Protein AF-A0A512HTU9-F1 (afdb_monomer_lite)

Foldseek 3Di:
DDPPQQWDWDKAAFQGKDFQLLFEEAFAEPEPDPPPQVVQLVVSVVSNHHYDHRYHDPDPDHDAAKEKEDQDCPFVLNVLVQQFFPDDYHYDHDPDDDDQGIYMYGYPNHPGTDPGHRIDRGNHMDTGTRRDPPDD

Organism: NCBI:txid416568

Structure (mmCIF, N/CA/C/O backbone):
data_AF-A0A512HTU9-F1
#
_entry.id   AF-A0A512HTU9-F1
#
loop_
_atom_site.group_PDB
_atom_site.id
_atom_site.type_symbol
_atom_site.label_atom_id
_atom_site.label_alt_id
_atom_site.label_comp_id
_atom_site.label_asym_id
_atom_site.label_entity_id
_atom_site.label_seq_id
_atom_site.pdbx_PDB_ins_code
_atom_site.Cartn_x
_atom_site.Cartn_y
_atom_site.Cartn_z
_atom_site.occupancy
_atom_site.B_iso_or_equiv
_atom_site.auth_seq_id
_atom_site.auth_comp_id
_atom_site.auth_asym_id
_atom_site.auth_atom_id
_atom_site.pdbx_PDB_model_num
ATOM 1 N N . MET A 1 1 ? 24.454 9.931 19.535 1.00 32.97 1 MET A N 1
ATOM 2 C CA . MET A 1 1 ? 23.351 10.871 19.250 1.00 32.97 1 MET A CA 1
ATOM 3 C C . MET A 1 1 ? 22.133 10.016 18.964 1.00 32.97 1 MET A C 1
ATOM 5 O O . MET A 1 1 ? 22.108 9.369 17.929 1.00 32.97 1 MET A O 1
ATOM 9 N N . ALA A 1 2 ? 21.234 9.874 19.940 1.00 39.84 2 ALA A N 1
ATOM 10 C CA . ALA A 1 2 ? 19.976 9.165 19.751 1.00 39.84 2 ALA A CA 1
ATOM 11 C C . ALA A 1 2 ? 18.981 10.183 19.194 1.00 39.84 2 ALA A C 1
ATOM 13 O O . ALA A 1 2 ? 18.594 11.109 19.899 1.00 39.84 2 ALA A O 1
ATOM 14 N N . GLU A 1 3 ? 18.636 10.064 17.916 1.00 44.72 3 GLU A N 1
ATOM 15 C CA . GLU A 1 3 ? 17.402 10.656 17.412 1.00 44.72 3 GLU A CA 1
ATOM 16 C C . GLU A 1 3 ? 16.282 9.853 18.081 1.00 44.72 3 GLU A C 1
ATOM 18 O O . GLU A 1 3 ? 15.951 8.743 17.664 1.00 44.72 3 GLU A O 1
ATOM 23 N N . GLU A 1 4 ? 15.802 10.342 19.224 1.00 46.00 4 GLU A N 1
ATOM 24 C CA . GLU A 1 4 ? 14.601 9.822 19.860 1.00 46.00 4 GLU A CA 1
ATOM 25 C C . GLU A 1 4 ? 13.463 10.065 18.877 1.00 46.00 4 GLU A C 1
ATOM 27 O O . GLU A 1 4 ? 12.905 11.157 18.798 1.00 46.00 4 GLU A O 1
ATOM 32 N N . ALA A 1 5 ? 13.153 9.049 18.073 1.00 51.25 5 ALA A N 1
ATOM 33 C CA . ALA A 1 5 ? 11.896 8.989 17.363 1.00 51.25 5 ALA A CA 1
ATOM 34 C C . ALA A 1 5 ? 10.806 9.165 18.425 1.00 51.25 5 ALA A C 1
ATOM 36 O O . ALA A 1 5 ? 10.520 8.233 19.180 1.00 51.25 5 ALA A O 1
ATOM 37 N N . THR A 1 6 ? 10.234 10.368 18.523 1.00 60.81 6 THR A N 1
ATOM 38 C CA . THR A 1 6 ? 9.061 10.669 19.345 1.00 60.81 6 THR A CA 1
ATOM 39 C C . THR A 1 6 ? 7.884 9.954 18.709 1.00 60.81 6 THR A C 1
ATOM 41 O O . THR A 1 6 ? 7.064 10.507 17.985 1.00 60.81 6 THR A O 1
ATOM 44 N N . CYS A 1 7 ? 7.869 8.648 18.896 1.00 63.69 7 CYS A N 1
ATOM 45 C CA . CYS A 1 7 ? 6.841 7.764 18.433 1.00 63.69 7 CYS A CA 1
ATOM 46 C C . CYS A 1 7 ? 5.897 7.518 19.602 1.00 63.69 7 CYS A C 1
ATOM 48 O O . CYS A 1 7 ? 6.263 6.879 20.590 1.00 63.69 7 CYS A O 1
ATOM 50 N N . GLU A 1 8 ? 4.668 8.014 19.496 1.00 74.69 8 GLU A N 1
ATOM 51 C CA . GLU A 1 8 ? 3.623 7.630 20.431 1.00 74.69 8 GLU A CA 1
ATOM 52 C C . GLU A 1 8 ? 3.150 6.223 20.046 1.00 74.69 8 GLU A C 1
ATOM 54 O O . GLU A 1 8 ? 2.521 6.018 19.001 1.00 74.69 8 GLU A O 1
ATOM 59 N N . ILE A 1 9 ? 3.485 5.228 20.876 1.00 73.19 9 ILE A N 1
ATOM 60 C CA . ILE A 1 9 ? 3.006 3.859 20.675 1.00 73.19 9 ILE A CA 1
ATOM 61 C C . ILE A 1 9 ? 1.526 3.811 21.026 1.00 73.19 9 ILE A C 1
ATOM 63 O O . ILE A 1 9 ? 1.131 3.746 22.192 1.00 73.19 9 ILE A O 1
ATOM 67 N N . LYS A 1 10 ? 0.696 3.781 19.989 1.00 76.81 10 LYS A N 1
ATOM 68 C CA . LYS A 1 10 ? -0.747 3.664 20.132 1.00 76.81 10 LYS A CA 1
ATOM 69 C C . LYS A 1 10 ? -1.141 2.195 20.082 1.00 76.81 10 LYS A C 1
ATOM 71 O O . LYS A 1 10 ? -0.904 1.502 19.093 1.00 76.81 10 LYS A O 1
ATOM 76 N N . LYS A 1 11 ? -1.729 1.701 21.168 1.00 77.38 11 LYS A N 1
ATOM 77 C CA . LYS A 1 11 ? -2.262 0.337 21.244 1.00 77.38 11 LYS A CA 1
ATOM 78 C C . LYS A 1 11 ? -3.719 0.352 20.808 1.00 77.38 11 LYS A C 1
ATOM 80 O O . LYS A 1 11 ? -4.515 1.097 21.364 1.00 77.38 11 LYS A O 1
ATOM 85 N N . VAL A 1 12 ? -4.049 -0.466 19.818 1.00 77.75 12 VAL A N 1
ATOM 86 C CA . VAL A 1 12 ? -5.418 -0.712 19.364 1.00 77.75 12 VAL A CA 1
ATOM 87 C C . VAL A 1 12 ? -5.790 -2.110 19.827 1.00 77.75 12 VAL A C 1
ATOM 89 O O . VAL A 1 12 ? -5.204 -3.083 19.344 1.00 77.75 12 VAL A O 1
ATOM 92 N N . ALA A 1 13 ? -6.722 -2.218 20.772 1.00 78.69 13 ALA A N 1
ATOM 93 C CA . ALA A 1 13 ? -7.115 -3.510 21.322 1.00 78.69 13 ALA A CA 1
ATOM 94 C C . ALA A 1 13 ? -7.918 -4.343 20.311 1.00 78.69 13 ALA A C 1
ATOM 96 O O . ALA A 1 13 ? -8.547 -3.818 19.381 1.00 78.69 13 ALA A O 1
ATOM 97 N N . ARG A 1 14 ? -7.957 -5.665 20.502 1.00 78.31 14 ARG A N 1
ATOM 98 C CA . ARG A 1 14 ? -8.853 -6.535 19.727 1.00 78.31 14 ARG A CA 1
ATOM 99 C C . ARG A 1 14 ? -10.309 -6.064 19.855 1.00 78.31 14 ARG A C 1
ATOM 101 O O . ARG A 1 14 ? -10.853 -5.947 20.944 1.00 78.31 14 ARG A O 1
ATOM 108 N N . GLY A 1 15 ? -10.970 -5.866 18.718 1.00 74.56 15 GLY A N 1
ATOM 109 C CA . GLY A 1 15 ? -12.348 -5.375 18.629 1.00 74.56 15 GLY A CA 1
ATOM 110 C C . GLY A 1 15 ? -12.465 -3.855 18.495 1.00 74.56 15 GLY A C 1
ATOM 111 O O . GLY A 1 15 ? -13.514 -3.373 18.061 1.00 74.56 15 GLY A O 1
ATOM 112 N N . GLU A 1 16 ? -11.389 -3.118 18.771 1.00 82.38 16 GLU A N 1
ATOM 113 C CA . GLU A 1 16 ? -11.321 -1.669 18.611 1.00 82.38 16 GLU A CA 1
ATOM 114 C C . GLU A 1 16 ? -11.171 -1.271 17.132 1.00 82.38 16 GLU A C 1
ATOM 116 O O . GLU A 1 16 ? -10.838 -2.082 16.262 1.00 82.38 16 GLU A O 1
ATOM 121 N N . VAL A 1 17 ? -11.477 -0.018 16.800 1.00 81.94 17 VAL A N 1
ATOM 122 C CA . VAL A 1 17 ? -11.460 0.469 15.418 1.00 81.94 17 VAL A CA 1
ATOM 123 C C . VAL A 1 17 ? -10.054 0.928 15.035 1.00 81.94 17 VAL A C 1
ATOM 125 O O . VAL A 1 17 ? -9.648 2.050 15.330 1.00 81.94 17 VAL A O 1
ATOM 128 N N . LEU A 1 18 ? -9.347 0.094 14.272 1.00 84.31 18 LEU A N 1
ATOM 129 C CA . LEU A 1 18 ? -8.116 0.480 13.593 1.00 84.31 18 LEU A CA 1
ATOM 130 C C . LEU A 1 18 ? -8.457 1.404 12.418 1.00 84.31 18 LEU A C 1
ATOM 132 O O . LEU A 1 18 ? -9.064 0.995 11.421 1.00 84.31 18 LEU A O 1
ATOM 136 N N . SER A 1 19 ? -8.058 2.663 12.544 1.00 86.75 19 SER A N 1
ATOM 137 C CA . SER A 1 19 ? -8.215 3.681 11.507 1.00 86.75 19 SER A CA 1
ATOM 138 C C . SER A 1 19 ? -6.929 3.824 10.691 1.00 86.75 19 SER A C 1
ATOM 140 O O . SER A 1 19 ? -5.833 3.561 11.179 1.00 86.75 19 SER A O 1
ATOM 142 N N . SER A 1 20 ? -7.052 4.242 9.432 1.00 87.62 20 SER A N 1
ATOM 143 C CA . SER A 1 20 ? -5.918 4.403 8.511 1.00 87.62 20 SER A CA 1
ATOM 144 C C . SER A 1 20 ? -4.852 5.372 9.020 1.00 87.62 20 SER A C 1
ATOM 146 O O . SER A 1 20 ? -3.684 5.196 8.699 1.00 87.62 20 SER A O 1
ATOM 148 N N . ASN A 1 21 ? -5.233 6.352 9.843 1.00 86.06 21 ASN A N 1
ATOM 149 C CA . ASN A 1 21 ? -4.336 7.377 10.397 1.00 86.06 21 ASN A CA 1
ATOM 150 C C . ASN A 1 21 ? -3.335 6.826 11.411 1.00 86.06 21 ASN A C 1
ATOM 152 O O . ASN A 1 21 ? -2.457 7.553 11.854 1.00 86.06 21 ASN A O 1
ATOM 156 N N . LEU A 1 22 ? -3.476 5.553 11.768 1.00 84.31 22 LEU A N 1
ATOM 157 C CA . LEU A 1 22 ? -2.559 4.808 12.617 1.00 84.31 22 LEU A CA 1
ATOM 158 C C . LEU A 1 22 ? -1.680 3.844 11.809 1.00 84.31 22 LEU A C 1
ATOM 160 O O . LEU A 1 22 ? -0.943 3.053 12.384 1.00 84.31 22 LEU A O 1
ATOM 164 N N . VAL A 1 23 ? -1.796 3.840 10.477 1.00 88.00 23 VAL A N 1
ATOM 165 C CA . VAL A 1 23 ? -1.113 2.881 9.606 1.00 88.00 23 VAL A CA 1
ATOM 166 C C . VAL A 1 23 ? -0.157 3.620 8.684 1.00 88.00 23 VAL A C 1
ATOM 168 O O . VAL A 1 23 ? -0.587 4.308 7.753 1.00 88.00 23 VAL A O 1
ATOM 171 N N . MET A 1 24 ? 1.140 3.427 8.927 1.00 89.81 24 MET A N 1
ATOM 172 C CA . MET A 1 24 ? 2.190 3.856 8.011 1.00 89.81 24 MET A CA 1
ATOM 173 C C . MET A 1 24 ? 2.248 2.941 6.792 1.00 89.81 24 MET A C 1
ATOM 175 O O . MET A 1 24 ? 2.199 1.716 6.913 1.00 89.81 24 MET A O 1
ATOM 179 N N . VAL A 1 25 ? 2.296 3.543 5.604 1.00 92.38 25 VAL A N 1
ATOM 180 C CA . VAL A 1 25 ? 2.363 2.831 4.326 1.00 92.38 25 VAL A CA 1
ATOM 181 C C . VAL A 1 25 ? 3.594 3.249 3.534 1.00 92.38 25 VAL A C 1
ATOM 183 O O . VAL A 1 25 ? 3.757 4.411 3.162 1.00 92.38 25 VAL A O 1
ATOM 186 N N . HIS A 1 26 ? 4.438 2.273 3.226 1.00 92.56 26 HIS A N 1
ATOM 187 C CA . HIS A 1 26 ? 5.615 2.434 2.382 1.00 92.56 26 HIS A CA 1
ATOM 188 C C . HIS A 1 26 ? 5.282 1.888 1.000 1.00 92.56 26 HIS A C 1
ATOM 190 O O . HIS A 1 26 ? 4.778 0.775 0.871 1.00 92.56 26 HIS A O 1
ATOM 196 N N . VAL A 1 27 ? 5.530 2.657 -0.053 1.00 94.25 27 VAL A N 1
ATOM 197 C CA . VAL A 1 27 ? 5.151 2.281 -1.415 1.00 94.25 27 VAL A CA 1
ATOM 198 C C . VAL A 1 27 ? 6.389 2.054 -2.265 1.00 94.25 27 VAL A C 1
ATOM 200 O O . VAL A 1 27 ? 7.252 2.916 -2.404 1.00 94.25 27 VAL A O 1
ATOM 203 N N . TYR A 1 28 ? 6.441 0.897 -2.905 1.00 93.69 28 TYR A N 1
ATOM 204 C CA . TYR A 1 28 ? 7.564 0.457 -3.707 1.00 93.69 28 TYR A CA 1
ATOM 205 C C . TYR A 1 28 ? 7.122 0.189 -5.141 1.00 93.69 28 TYR A C 1
ATOM 207 O O . TYR A 1 28 ? 6.181 -0.560 -5.404 1.00 93.69 28 TYR A O 1
ATOM 215 N N . ASN A 1 29 ? 7.819 0.782 -6.099 1.00 92.88 29 ASN A N 1
ATOM 216 C CA . ASN A 1 29 ? 7.560 0.568 -7.511 1.00 92.88 29 ASN A CA 1
ATOM 217 C C . ASN A 1 29 ? 8.226 -0.725 -7.997 1.00 92.88 29 ASN A C 1
ATOM 219 O O . ASN A 1 29 ? 9.448 -0.825 -8.008 1.00 92.88 29 ASN A O 1
ATOM 223 N N . SER A 1 30 ? 7.424 -1.696 -8.428 1.00 91.81 30 SER A N 1
ATOM 224 C CA . SER A 1 30 ? 7.865 -2.922 -9.117 1.00 91.81 30 SER A CA 1
ATOM 225 C C . SER A 1 30 ? 7.524 -2.895 -10.613 1.00 91.81 30 SER A C 1
ATOM 227 O O . SER A 1 30 ? 7.488 -3.932 -11.271 1.00 91.81 30 SER A O 1
ATOM 229 N N . SER A 1 31 ? 7.222 -1.714 -11.156 1.00 88.19 31 SER A N 1
ATOM 230 C CA . SER A 1 31 ? 6.848 -1.503 -12.552 1.00 88.19 31 SER A CA 1
ATOM 231 C C . SER A 1 31 ? 7.834 -0.570 -13.259 1.00 88.19 31 SER A C 1
ATOM 233 O O . SER A 1 31 ? 8.604 0.148 -12.628 1.00 88.19 31 SER A O 1
ATOM 235 N N . LYS A 1 32 ? 7.753 -0.507 -14.593 1.00 87.31 32 LYS A N 1
ATOM 236 C CA . LYS A 1 32 ? 8.530 0.447 -15.405 1.00 87.31 32 LYS A CA 1
ATOM 237 C C . LYS A 1 32 ? 7.966 1.878 -15.378 1.00 87.31 32 LYS A C 1
ATOM 239 O O . LYS A 1 32 ? 8.508 2.764 -16.028 1.00 87.31 32 LYS A O 1
ATOM 244 N N . ARG A 1 33 ? 6.851 2.123 -14.675 1.00 87.69 33 ARG A N 1
ATOM 245 C CA . ARG A 1 33 ? 6.163 3.424 -14.670 1.00 87.69 33 ARG A CA 1
ATOM 246 C C . ARG A 1 33 ? 6.799 4.344 -13.633 1.00 87.69 33 ARG A C 1
ATOM 248 O O . ARG A 1 33 ? 6.639 4.124 -12.434 1.00 87.69 33 ARG A O 1
ATOM 255 N N . ALA A 1 34 ? 7.496 5.383 -14.083 1.00 87.44 34 ALA A N 1
ATOM 256 C CA . ALA A 1 34 ? 8.100 6.371 -13.193 1.00 87.44 34 ALA A CA 1
ATOM 257 C C . ALA A 1 34 ? 7.033 7.138 -12.386 1.00 87.44 34 ALA A C 1
ATOM 259 O O . ALA A 1 34 ? 5.937 7.419 -12.872 1.00 87.44 34 ALA A O 1
ATOM 260 N N . GLY A 1 35 ? 7.343 7.449 -11.125 1.00 88.69 35 GLY A N 1
ATOM 261 C CA . GLY A 1 35 ? 6.485 8.260 -10.250 1.00 88.69 35 GLY A CA 1
ATOM 262 C C . GLY A 1 35 ? 5.208 7.579 -9.738 1.00 88.69 35 GLY A C 1
ATOM 263 O O . GLY A 1 35 ? 4.454 8.197 -8.982 1.00 88.69 35 GLY A O 1
ATOM 264 N N . ILE A 1 36 ? 4.949 6.313 -10.095 1.00 91.38 36 ILE A N 1
ATOM 265 C CA . ILE A 1 36 ? 3.728 5.619 -9.662 1.00 91.38 36 ILE A CA 1
ATOM 266 C C . ILE A 1 36 ? 3.696 5.397 -8.147 1.00 91.38 36 ILE A C 1
ATOM 268 O O . ILE A 1 36 ? 2.648 5.600 -7.541 1.00 91.38 36 ILE A O 1
ATOM 272 N N . ALA A 1 37 ? 4.833 5.071 -7.523 1.00 92.25 37 ALA A N 1
ATOM 273 C CA . ALA A 1 37 ? 4.912 4.871 -6.075 1.00 92.25 37 ALA A CA 1
ATOM 274 C C . ALA A 1 37 ? 4.522 6.140 -5.307 1.00 92.25 37 ALA A C 1
ATOM 276 O O . ALA A 1 37 ? 3.651 6.087 -4.441 1.00 92.25 37 ALA A O 1
ATOM 277 N N . ASN A 1 38 ? 5.077 7.294 -5.693 1.00 93.25 38 ASN A N 1
ATOM 278 C CA . ASN A 1 38 ? 4.743 8.571 -5.065 1.00 93.25 38 ASN A CA 1
ATOM 279 C C . ASN A 1 38 ? 3.261 8.927 -5.263 1.00 93.25 38 ASN A C 1
ATOM 281 O O . ASN A 1 38 ? 2.565 9.301 -4.324 1.00 93.25 38 ASN A O 1
ATOM 285 N N . ARG A 1 39 ? 2.726 8.722 -6.475 1.00 92.12 39 ARG A N 1
ATOM 286 C CA . ARG A 1 39 ? 1.300 8.950 -6.747 1.00 92.12 39 ARG A CA 1
ATOM 287 C C . ARG A 1 39 ? 0.406 8.060 -5.882 1.00 92.12 39 ARG A C 1
ATOM 289 O O . ARG A 1 39 ? -0.631 8.514 -5.405 1.00 92.12 39 ARG A O 1
ATOM 296 N N . VAL A 1 40 ? 0.759 6.790 -5.703 1.00 93.50 40 VAL A N 1
ATOM 297 C CA . VAL A 1 40 ? 0.000 5.862 -4.855 1.00 93.50 40 VAL A CA 1
ATOM 298 C C . VAL A 1 40 ? 0.078 6.282 -3.388 1.00 93.50 40 VAL A C 1
ATOM 300 O O . VAL A 1 40 ? -0.973 6.358 -2.756 1.00 93.50 40 VAL A O 1
ATOM 303 N N . LYS A 1 41 ? 1.270 6.632 -2.887 1.00 94.06 41 LYS A N 1
ATOM 304 C CA . LYS A 1 41 ? 1.475 7.172 -1.534 1.00 94.06 41 LYS A CA 1
ATOM 305 C C . LYS A 1 41 ? 0.553 8.365 -1.275 1.00 94.06 41 LYS A C 1
ATOM 307 O O . LYS A 1 41 ? -0.285 8.283 -0.386 1.00 94.06 41 LYS A O 1
ATOM 312 N N . ILE A 1 42 ? 0.592 9.389 -2.131 1.00 92.56 42 ILE A N 1
ATOM 313 C CA . ILE A 1 42 ? -0.253 10.592 -2.003 1.00 92.56 42 ILE A CA 1
ATOM 314 C C . ILE A 1 42 ? -1.747 10.236 -1.973 1.00 92.56 42 ILE A C 1
ATOM 316 O O . ILE A 1 42 ? -2.528 10.817 -1.222 1.00 92.56 42 ILE A O 1
ATOM 320 N N . ASN A 1 43 ? -2.182 9.265 -2.779 1.00 92.00 43 ASN A N 1
ATOM 321 C CA . ASN A 1 43 ? -3.582 8.839 -2.781 1.00 92.00 43 ASN A CA 1
ATOM 322 C C . ASN A 1 43 ? -3.992 8.076 -1.512 1.00 92.00 43 ASN A C 1
ATOM 324 O O . ASN A 1 43 ? -5.166 8.122 -1.142 1.00 92.00 43 ASN A O 1
ATOM 328 N N . LEU A 1 44 ? -3.065 7.366 -0.867 1.00 91.25 44 LEU A N 1
ATOM 329 C CA . LEU A 1 44 ? -3.287 6.743 0.437 1.00 91.25 44 LEU A CA 1
ATOM 330 C C . LEU A 1 44 ? -3.273 7.800 1.549 1.00 91.25 44 LEU A C 1
ATOM 332 O O . LEU A 1 44 ? -4.161 7.792 2.394 1.00 91.25 44 LEU A O 1
ATOM 336 N N . GLU A 1 45 ? -2.367 8.775 1.497 1.00 91.12 45 GLU A N 1
ATOM 337 C CA . GLU A 1 45 ? -2.334 9.908 2.435 1.00 91.12 45 GLU A CA 1
ATOM 338 C C . GLU A 1 45 ? -3.644 10.698 2.415 1.00 91.12 45 GLU A C 1
ATOM 340 O O . GLU A 1 45 ? -4.235 10.965 3.456 1.00 91.12 45 GLU A O 1
ATOM 345 N N . ARG A 1 46 ? -4.200 10.955 1.224 1.00 89.81 46 ARG A N 1
ATOM 346 C CA . ARG A 1 46 ? -5.530 11.577 1.064 1.00 89.81 46 ARG A CA 1
ATOM 347 C C . ARG A 1 46 ? -6.680 10.767 1.664 1.00 89.81 46 ARG A C 1
ATOM 349 O O . ARG A 1 46 ? -7.770 11.295 1.852 1.00 89.81 46 ARG A O 1
ATOM 356 N N . ARG A 1 47 ? -6.466 9.481 1.935 1.00 88.31 47 ARG A N 1
ATOM 357 C CA . ARG A 1 47 ? -7.420 8.599 2.627 1.00 88.31 47 ARG A CA 1
ATOM 358 C C . ARG A 1 47 ? -7.149 8.521 4.124 1.00 88.31 47 ARG A C 1
ATOM 360 O O . ARG A 1 47 ? -7.792 7.736 4.812 1.00 88.31 47 ARG A O 1
ATOM 367 N N . GLY A 1 48 ? -6.216 9.333 4.606 1.00 87.56 48 GLY A N 1
ATOM 368 C CA . GLY A 1 48 ? -5.797 9.399 5.988 1.00 87.56 48 GLY A CA 1
ATOM 369 C C . GLY A 1 48 ? -4.840 8.285 6.374 1.00 87.56 48 GLY A C 1
ATOM 370 O O . GLY A 1 48 ? -4.864 7.928 7.535 1.00 87.56 48 GLY A O 1
ATOM 371 N N . PHE A 1 49 ? -4.083 7.676 5.455 1.00 91.56 49 PHE A N 1
ATOM 372 C CA . PHE A 1 49 ? -2.938 6.834 5.836 1.00 91.56 49 PHE A CA 1
ATOM 373 C C . PHE A 1 49 ? -1.710 7.699 6.127 1.00 91.56 49 PHE A C 1
ATOM 375 O O . PHE A 1 49 ? -1.569 8.773 5.545 1.00 91.56 49 PHE A O 1
ATOM 382 N N . LEU A 1 50 ? -0.802 7.226 6.980 1.00 89.62 50 LEU A N 1
ATOM 383 C CA . LEU A 1 50 ? 0.481 7.896 7.188 1.00 89.62 50 LEU A CA 1
ATOM 384 C C . LEU A 1 50 ? 1.418 7.509 6.040 1.00 89.62 50 LEU A C 1
ATOM 386 O O . LEU A 1 50 ? 1.712 6.331 5.836 1.00 89.62 50 LEU A O 1
ATOM 390 N N . GLY A 1 51 ? 1.850 8.475 5.237 1.00 89.19 51 GLY A N 1
ATOM 391 C CA . GLY A 1 51 ? 2.753 8.197 4.127 1.00 89.19 51 GLY A CA 1
ATOM 392 C C . GLY A 1 51 ? 4.183 8.009 4.613 1.00 89.19 51 GLY A C 1
ATOM 393 O O . GLY A 1 51 ? 4.783 8.945 5.125 1.00 89.19 51 GLY A O 1
ATOM 394 N N . GLY A 1 52 ? 4.733 6.816 4.398 1.00 88.38 52 GLY A N 1
ATOM 395 C CA . GLY A 1 52 ? 6.143 6.519 4.624 1.00 88.38 52 GLY A CA 1
ATOM 396 C C . GLY A 1 52 ? 6.983 6.777 3.372 1.00 88.38 52 GLY A C 1
ATOM 397 O O . GLY A 1 52 ? 6.808 7.765 2.655 1.00 88.38 52 GLY A O 1
ATOM 398 N N . VAL A 1 53 ? 7.888 5.849 3.064 1.00 89.44 53 VAL A N 1
ATOM 399 C CA . VAL A 1 53 ? 8.805 5.984 1.920 1.00 89.44 53 VAL A CA 1
ATOM 400 C C . VAL A 1 53 ? 8.129 5.649 0.588 1.00 89.44 53 VAL A C 1
ATOM 402 O O . VAL A 1 53 ? 7.266 4.776 0.517 1.00 89.44 53 VAL A O 1
ATOM 405 N N . ALA A 1 54 ? 8.554 6.312 -0.490 1.00 91.94 54 ALA A N 1
ATOM 406 C CA . ALA A 1 54 ? 8.167 5.984 -1.861 1.00 91.94 54 ALA A CA 1
ATOM 407 C C . ALA A 1 54 ? 9.418 5.751 -2.722 1.00 91.94 54 ALA A C 1
ATOM 409 O O . ALA A 1 54 ? 10.076 6.710 -3.116 1.00 91.94 54 ALA A O 1
ATOM 410 N N . LYS A 1 55 ? 9.758 4.489 -3.016 1.00 91.56 55 LYS A N 1
ATOM 411 C CA . LYS A 1 55 ? 10.993 4.130 -3.746 1.00 91.56 55 LYS A CA 1
ATOM 412 C C . LYS A 1 55 ? 10.783 3.011 -4.767 1.00 91.56 55 LYS A C 1
ATOM 414 O O . LYS A 1 55 ? 9.671 2.525 -4.940 1.00 91.56 55 LYS A O 1
ATOM 419 N N . ASN A 1 56 ? 11.822 2.626 -5.503 1.00 90.19 56 ASN A N 1
ATOM 420 C CA . ASN A 1 56 ? 11.775 1.415 -6.331 1.00 90.19 56 ASN A CA 1
ATOM 421 C C . ASN A 1 56 ? 11.901 0.172 -5.440 1.00 90.19 56 ASN A C 1
ATOM 423 O O . ASN A 1 56 ? 12.524 0.239 -4.383 1.00 90.19 56 ASN A O 1
ATOM 427 N N . ASN A 1 57 ? 11.282 -0.939 -5.840 1.00 87.69 57 ASN A N 1
ATOM 428 C CA . ASN A 1 57 ? 11.363 -2.201 -5.108 1.00 87.69 57 ASN A CA 1
ATOM 429 C C . ASN A 1 57 ? 12.809 -2.737 -5.131 1.00 87.69 57 ASN A C 1
ATOM 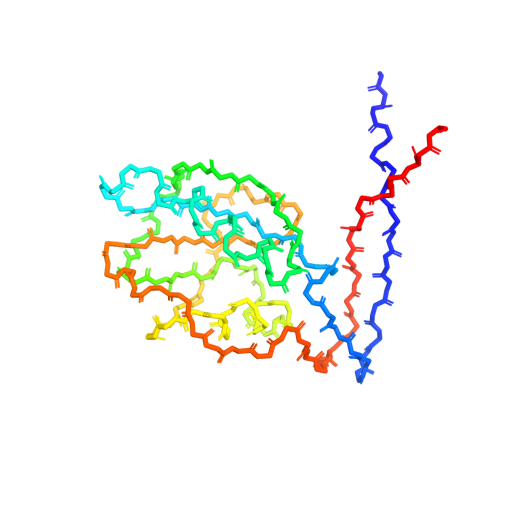431 O O . ASN A 1 57 ? 13.301 -3.023 -6.223 1.00 87.69 57 ASN A O 1
ATOM 435 N N . PRO A 1 58 ? 13.480 -2.878 -3.970 1.00 85.12 58 PRO A N 1
ATOM 436 C CA . PRO A 1 58 ? 14.821 -3.456 -3.898 1.00 85.12 58 PRO A CA 1
ATOM 437 C C . PRO A 1 58 ? 14.806 -4.995 -3.896 1.00 85.12 58 PRO A C 1
ATOM 439 O O . PRO A 1 58 ? 15.840 -5.613 -4.129 1.00 85.12 58 PRO A O 1
ATOM 442 N N . GLY A 1 59 ? 13.655 -5.618 -3.620 1.00 84.25 59 GLY A N 1
ATOM 443 C CA . GLY A 1 59 ? 13.516 -7.070 -3.524 1.00 84.25 59 GLY A CA 1
ATOM 444 C C . GLY A 1 59 ? 13.277 -7.762 -4.866 1.00 84.25 59 GLY A C 1
ATOM 445 O O . GLY A 1 59 ? 13.026 -7.132 -5.895 1.00 84.25 59 GLY A O 1
ATOM 446 N N . ARG A 1 60 ? 13.280 -9.101 -4.847 1.00 83.62 60 ARG A N 1
ATOM 447 C CA . ARG A 1 60 ? 13.079 -9.936 -6.051 1.00 83.62 60 ARG A CA 1
ATOM 448 C C . ARG A 1 60 ? 11.620 -10.328 -6.304 1.00 83.62 60 ARG A C 1
ATOM 450 O O . ARG A 1 60 ? 11.311 -10.946 -7.326 1.00 83.62 60 ARG A O 1
ATOM 457 N N . VAL A 1 61 ? 10.714 -9.968 -5.393 1.00 82.94 61 VAL A N 1
ATOM 458 C CA . VAL A 1 61 ? 9.288 -10.315 -5.462 1.00 82.94 61 VAL A CA 1
ATOM 459 C C . VAL A 1 61 ? 8.654 -9.719 -6.721 1.00 82.94 61 VAL A C 1
ATOM 461 O O . VAL A 1 61 ? 8.511 -8.503 -6.860 1.00 82.94 61 VAL A O 1
ATOM 464 N N . LYS A 1 62 ? 8.234 -10.591 -7.643 1.00 81.12 62 LYS A N 1
ATOM 465 C CA . LYS A 1 62 ? 7.530 -10.187 -8.865 1.00 81.12 62 LYS A CA 1
ATOM 46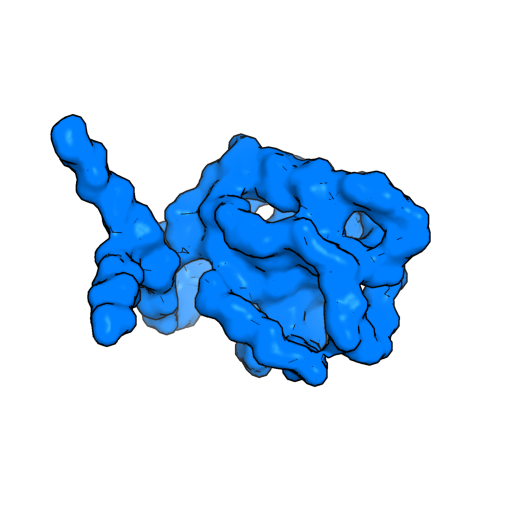6 C C . LYS A 1 62 ? 6.075 -9.861 -8.551 1.00 81.12 62 LYS A C 1
ATOM 468 O O . LYS A 1 62 ? 5.330 -10.699 -8.045 1.00 81.12 62 LYS A O 1
ATOM 473 N N . VAL A 1 63 ? 5.649 -8.660 -8.928 1.00 87.69 63 VAL A N 1
ATOM 474 C CA . VAL A 1 63 ? 4.289 -8.171 -8.682 1.00 87.69 63 VAL A CA 1
ATOM 475 C C . VAL A 1 63 ? 3.611 -7.843 -9.992 1.00 87.69 63 VAL A C 1
ATOM 477 O O . VAL A 1 63 ? 4.138 -7.072 -10.785 1.00 87.69 63 VAL A O 1
ATOM 480 N N . LYS A 1 64 ? 2.429 -8.428 -10.209 1.00 88.62 64 LYS A N 1
ATOM 481 C CA . LYS A 1 64 ? 1.600 -8.152 -11.390 1.00 88.62 64 LYS A CA 1
ATOM 482 C C . LYS A 1 64 ? 0.757 -6.890 -11.188 1.00 88.62 64 LYS A C 1
ATOM 484 O O . LYS A 1 64 ? 0.946 -5.907 -11.889 1.00 88.62 64 LYS A O 1
ATOM 489 N N . ASN A 1 65 ? -0.105 -6.886 -10.167 1.00 91.06 65 ASN A N 1
ATOM 490 C CA . ASN A 1 65 ? -0.981 -5.755 -9.834 1.00 91.06 65 ASN A CA 1
ATOM 491 C C . ASN A 1 65 ? -0.512 -5.029 -8.564 1.00 91.06 65 ASN A C 1
ATOM 493 O O . ASN A 1 65 ? 0.192 -4.029 -8.644 1.00 91.06 65 ASN A O 1
ATOM 497 N N . VAL A 1 66 ? -0.875 -5.543 -7.387 1.00 94.00 66 VAL A N 1
ATOM 498 C CA . VAL A 1 66 ? -0.455 -5.004 -6.088 1.00 94.00 66 VAL A CA 1
ATOM 499 C C . VAL A 1 66 ? -0.147 -6.170 -5.165 1.00 94.00 66 VAL A C 1
ATOM 501 O O . VAL A 1 66 ? -0.932 -7.120 -5.099 1.00 94.00 66 VAL A O 1
ATOM 504 N N . THR A 1 67 ? 0.962 -6.080 -4.439 1.00 93.56 67 THR A N 1
ATOM 505 C CA . THR A 1 67 ? 1.311 -7.027 -3.379 1.00 93.56 67 THR A CA 1
ATOM 506 C C . THR A 1 67 ? 1.581 -6.253 -2.103 1.00 93.56 67 THR A C 1
ATOM 508 O O . THR A 1 67 ? 2.395 -5.336 -2.102 1.00 93.56 67 THR A O 1
ATOM 511 N N . VAL A 1 68 ? 0.907 -6.616 -1.020 1.00 93.00 68 VAL A N 1
ATOM 512 C CA . VAL A 1 68 ? 1.213 -6.087 0.309 1.00 93.00 68 VAL A CA 1
ATOM 513 C C . VAL A 1 68 ? 2.241 -7.006 0.957 1.00 93.00 68 VAL A C 1
ATOM 515 O O . VAL A 1 68 ? 2.012 -8.212 1.058 1.00 93.00 68 VAL A O 1
ATOM 518 N N . LEU A 1 69 ? 3.373 -6.431 1.347 1.00 91.12 69 LEU A N 1
ATOM 519 C CA . LEU A 1 69 ? 4.418 -7.106 2.094 1.00 91.12 69 LEU A CA 1
ATOM 520 C C . LEU A 1 69 ? 4.146 -6.952 3.580 1.00 91.12 69 LEU A C 1
ATOM 522 O O . LEU A 1 69 ? 4.057 -5.835 4.093 1.00 91.12 69 LEU A O 1
ATOM 526 N N . ALA A 1 70 ? 4.013 -8.084 4.252 1.00 84.56 70 ALA A N 1
ATOM 527 C CA . ALA A 1 70 ? 3.924 -8.140 5.696 1.00 84.56 70 ALA A CA 1
ATOM 528 C C . ALA A 1 70 ? 4.413 -9.503 6.183 1.00 84.56 70 ALA A C 1
ATOM 530 O O . ALA A 1 70 ? 4.143 -10.504 5.513 1.00 84.56 70 ALA A O 1
ATOM 531 N N . PRO A 1 71 ? 5.100 -9.559 7.336 1.00 80.69 71 PRO A N 1
ATOM 532 C CA . PRO A 1 71 ? 5.512 -10.828 7.928 1.00 80.69 71 PRO A CA 1
ATOM 533 C C . PRO A 1 71 ? 4.293 -11.684 8.291 1.00 80.69 71 PRO A C 1
ATOM 535 O O . PRO A 1 71 ? 4.316 -12.898 8.124 1.00 80.69 71 PRO A O 1
ATOM 538 N N . ASP A 1 72 ? 3.203 -11.037 8.713 1.00 81.12 72 ASP A N 1
ATOM 539 C CA . ASP A 1 72 ? 1.955 -11.692 9.078 1.00 81.12 72 ASP A CA 1
ATOM 540 C C . ASP A 1 72 ? 0.816 -11.303 8.105 1.00 81.12 72 ASP A C 1
ATOM 542 O O . ASP A 1 72 ? 0.416 -10.134 8.036 1.00 81.12 72 ASP A O 1
ATOM 546 N N . PRO A 1 73 ? 0.257 -12.256 7.334 1.00 76.88 73 PRO A N 1
ATOM 547 C CA . PRO A 1 73 ? -0.793 -11.976 6.353 1.00 76.88 73 PRO A CA 1
ATOM 548 C C . PRO A 1 73 ? -2.168 -11.699 6.980 1.00 76.88 73 PRO A C 1
ATOM 550 O O . PRO A 1 73 ? -3.072 -11.196 6.289 1.00 76.88 73 PRO A O 1
ATOM 553 N N . ASP A 1 74 ? -2.354 -12.036 8.256 1.00 79.62 74 ASP A N 1
ATOM 554 C CA . ASP A 1 74 ? -3.606 -11.860 8.985 1.00 79.62 74 ASP A CA 1
ATOM 555 C C . ASP A 1 74 ? -3.729 -10.506 9.681 1.00 79.62 74 ASP A C 1
ATOM 557 O O . ASP A 1 74 ? -4.806 -10.184 10.201 1.00 79.62 74 ASP A O 1
ATOM 561 N N . ASP A 1 75 ? -2.670 -9.698 9.626 1.00 82.31 75 ASP A N 1
ATOM 562 C CA . ASP A 1 75 ? -2.608 -8.383 10.239 1.00 82.31 75 ASP A CA 1
ATOM 563 C C . ASP A 1 75 ? -3.764 -7.484 9.758 1.00 82.31 75 ASP A C 1
ATOM 565 O O . ASP A 1 75 ? -4.008 -7.339 8.548 1.00 82.31 75 ASP A O 1
ATOM 569 N N . PRO A 1 76 ? -4.534 -6.881 10.686 1.00 84.44 76 PRO A N 1
ATOM 570 C CA . PRO A 1 76 ? -5.651 -6.021 10.315 1.00 84.44 76 PRO A CA 1
ATOM 571 C C . PRO A 1 76 ? -5.194 -4.797 9.506 1.00 84.44 76 PRO A C 1
ATOM 573 O O . PRO A 1 76 ? -5.952 -4.336 8.649 1.00 84.44 76 PRO A O 1
ATOM 576 N N . ARG A 1 77 ? -3.952 -4.319 9.682 1.00 86.62 77 ARG A N 1
ATOM 577 C CA . ARG A 1 77 ? -3.350 -3.244 8.875 1.00 86.62 77 ARG A CA 1
ATOM 578 C C . ARG A 1 77 ? -3.193 -3.681 7.419 1.00 86.62 77 ARG A C 1
ATOM 580 O O . ARG A 1 77 ? -3.591 -2.951 6.513 1.00 86.62 77 ARG A O 1
ATOM 587 N N . VAL A 1 78 ? -2.719 -4.908 7.184 1.00 89.50 78 VAL A N 1
ATOM 588 C CA . VAL A 1 78 ? -2.603 -5.503 5.838 1.00 89.50 78 VAL A CA 1
ATOM 589 C C . VAL A 1 78 ? -3.967 -5.589 5.171 1.00 89.50 78 VAL A C 1
ATOM 591 O O . VAL A 1 78 ? -4.118 -5.215 4.007 1.00 89.50 78 VAL A O 1
ATOM 594 N N . LYS A 1 79 ? -4.986 -6.045 5.910 1.00 87.31 79 LYS A N 1
ATOM 595 C CA . LYS A 1 79 ? -6.367 -6.122 5.411 1.00 87.31 79 LYS A CA 1
ATOM 596 C C . LYS A 1 79 ? -6.903 -4.729 5.056 1.00 87.31 79 LYS A C 1
ATOM 598 O O . LYS A 1 79 ? -7.491 -4.575 3.986 1.00 87.31 79 LYS A O 1
ATOM 603 N N . LEU A 1 80 ? -6.665 -3.719 5.895 1.00 88.44 80 LEU A N 1
ATOM 604 C CA . LEU A 1 80 ? -7.107 -2.339 5.663 1.00 88.44 80 LEU A CA 1
ATOM 605 C C . LEU A 1 80 ? -6.463 -1.715 4.415 1.00 88.44 80 LEU A C 1
ATOM 607 O O . LEU A 1 80 ? -7.158 -1.103 3.598 1.00 88.44 80 LEU A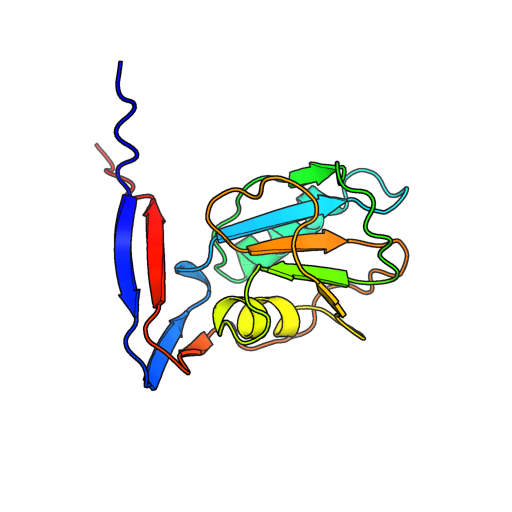 O 1
ATOM 611 N N . VAL A 1 81 ? -5.151 -1.905 4.247 1.00 91.00 81 VAL A N 1
ATOM 612 C CA . VAL A 1 81 ? -4.383 -1.411 3.095 1.00 91.00 81 VAL A CA 1
ATOM 613 C C . VAL A 1 81 ? -4.798 -2.140 1.818 1.00 91.00 81 VAL A C 1
ATOM 615 O O . VAL A 1 81 ? -5.139 -1.498 0.826 1.00 91.00 81 VAL A O 1
ATOM 618 N N . ALA A 1 82 ? -4.870 -3.475 1.844 1.00 90.44 82 ALA A N 1
ATOM 619 C CA . ALA A 1 82 ? -5.273 -4.277 0.689 1.00 90.44 82 ALA A CA 1
ATOM 620 C C . ALA A 1 82 ? -6.682 -3.916 0.185 1.00 90.44 82 ALA A C 1
ATOM 622 O O . ALA A 1 82 ? -6.931 -3.903 -1.020 1.00 90.44 82 ALA A O 1
ATOM 623 N N . GLN A 1 83 ? -7.602 -3.555 1.086 1.00 90.62 83 GLN A N 1
ATOM 624 C CA . GLN A 1 83 ? -8.945 -3.115 0.708 1.00 90.62 83 GLN A CA 1
ATOM 625 C C . GLN A 1 83 ? -8.964 -1.809 -0.095 1.00 90.62 83 GLN A C 1
ATOM 627 O O . GLN A 1 83 ? -9.939 -1.578 -0.807 1.00 90.62 83 GLN A O 1
ATOM 632 N N . GLN A 1 84 ? -7.925 -0.970 -0.041 1.00 91.50 84 GLN A N 1
ATOM 633 C CA . GLN A 1 84 ? -7.900 0.289 -0.796 1.00 91.50 84 GLN A CA 1
ATOM 634 C C . GLN A 1 84 ? -7.726 0.074 -2.300 1.00 91.50 84 GLN A C 1
ATOM 636 O O . GLN A 1 84 ? -8.175 0.898 -3.098 1.00 91.50 84 GLN A O 1
ATOM 641 N N . PHE A 1 85 ? -7.091 -1.022 -2.703 1.00 92.25 85 PHE A N 1
ATOM 642 C CA . PHE A 1 85 ? -6.674 -1.252 -4.080 1.00 92.25 85 PHE A CA 1
ATOM 643 C C . PHE A 1 85 ? -7.766 -1.909 -4.934 1.00 92.25 85 PHE A C 1
ATOM 645 O O . PHE A 1 85 ? -8.604 -2.681 -4.455 1.00 92.25 85 PHE A O 1
ATOM 652 N N . LYS A 1 86 ? -7.771 -1.586 -6.233 1.00 90.50 86 LYS A N 1
ATOM 653 C CA . LYS A 1 86 ? -8.597 -2.265 -7.239 1.00 90.50 86 LYS A CA 1
ATOM 654 C C . LYS A 1 86 ? -7.937 -3.569 -7.692 1.00 90.50 86 LYS A C 1
ATOM 656 O O . LYS A 1 86 ? -6.725 -3.644 -7.886 1.00 90.50 86 LYS A O 1
ATOM 661 N N . GLY A 1 87 ? -8.770 -4.570 -7.965 1.00 86.75 87 GLY A N 1
ATOM 662 C CA . GLY A 1 87 ? -8.334 -5.863 -8.487 1.00 86.75 87 GLY A CA 1
ATOM 663 C C . GLY A 1 87 ? -7.796 -6.808 -7.415 1.00 86.75 87 GLY A C 1
ATOM 664 O O . GLY A 1 87 ? -8.035 -6.628 -6.221 1.00 86.75 87 GLY A O 1
ATOM 665 N N . LYS A 1 88 ? -7.094 -7.850 -7.868 1.00 86.06 88 LYS A N 1
ATOM 666 C CA . LYS A 1 88 ? -6.509 -8.869 -6.993 1.00 86.06 88 LYS A CA 1
ATOM 667 C C . LYS A 1 88 ? -5.261 -8.296 -6.322 1.00 86.06 88 LYS A C 1
ATOM 669 O O . LYS A 1 88 ? -4.334 -7.885 -7.023 1.00 86.06 88 LYS A O 1
ATOM 674 N N . VAL A 1 89 ? -5.269 -8.266 -4.992 1.00 90.62 89 VAL A N 1
ATOM 675 C CA . VAL A 1 89 ? -4.124 -7.891 -4.156 1.00 90.62 89 VAL A CA 1
ATOM 676 C C . VAL A 1 89 ? -3.530 -9.167 -3.581 1.00 90.62 89 VAL A C 1
ATOM 678 O O . VAL A 1 89 ? -4.246 -9.949 -2.957 1.00 90.62 89 VAL A O 1
ATOM 681 N N . ALA A 1 90 ? -2.244 -9.393 -3.823 1.00 91.12 90 ALA A N 1
ATOM 682 C CA . ALA A 1 90 ? -1.512 -10.494 -3.215 1.00 91.12 90 ALA A CA 1
ATOM 683 C C . ALA A 1 90 ? -0.937 -10.066 -1.860 1.00 91.12 90 ALA A C 1
ATOM 685 O O . ALA A 1 90 ? -0.756 -8.878 -1.589 1.00 91.12 90 ALA A O 1
ATOM 686 N N . LYS A 1 91 ? -0.640 -11.047 -1.015 1.00 90.56 91 LYS A N 1
ATOM 687 C CA . LYS A 1 91 ? 0.109 -10.860 0.226 1.00 90.56 91 LYS A CA 1
ATOM 688 C C . LYS A 1 91 ? 1.355 -11.723 0.132 1.00 90.56 91 LYS A C 1
ATOM 690 O O . LYS A 1 91 ? 1.257 -12.851 -0.348 1.00 90.56 91 LYS A O 1
ATOM 695 N N . ALA A 1 92 ? 2.492 -11.194 0.543 1.00 89.12 92 ALA A N 1
ATOM 696 C CA . ALA A 1 92 ? 3.741 -11.939 0.581 1.00 89.12 92 ALA A CA 1
ATOM 697 C C . ALA A 1 92 ? 4.560 -11.504 1.794 1.00 89.12 92 ALA A C 1
ATOM 699 O O . ALA A 1 92 ? 4.398 -10.384 2.280 1.00 89.12 92 ALA A O 1
ATOM 700 N N . ALA A 1 93 ? 5.440 -12.382 2.261 1.00 86.81 93 ALA A N 1
ATOM 701 C CA . ALA A 1 93 ? 6.453 -11.988 3.224 1.00 86.81 93 ALA A CA 1
ATOM 702 C C . ALA A 1 93 ? 7.450 -11.020 2.555 1.00 86.81 93 ALA A C 1
ATOM 704 O O . ALA A 1 93 ? 7.716 -11.155 1.352 1.00 86.81 93 ALA A O 1
ATOM 705 N N . PRO A 1 94 ? 7.967 -10.022 3.289 1.00 85.31 94 PRO A N 1
ATOM 706 C CA . PRO A 1 94 ? 9.038 -9.176 2.787 1.00 85.31 94 PRO A CA 1
ATOM 707 C C . PRO A 1 94 ? 10.311 -10.003 2.549 1.00 85.31 94 PRO A C 1
ATOM 709 O O . PRO A 1 94 ? 10.692 -10.825 3.373 1.00 85.31 94 PRO A O 1
ATOM 712 N N . ASP A 1 95 ? 10.953 -9.769 1.406 1.00 84.50 95 ASP A N 1
ATOM 713 C CA . ASP A 1 95 ? 12.233 -10.383 0.996 1.00 84.50 95 ASP A CA 1
ATOM 714 C C . ASP A 1 95 ? 13.429 -9.445 1.274 1.00 84.50 95 ASP A C 1
ATOM 716 O O . ASP A 1 95 ? 14.564 -9.716 0.903 1.00 84.50 95 ASP A O 1
ATOM 720 N N . PHE A 1 96 ? 13.158 -8.287 1.878 1.00 83.75 96 PHE A N 1
ATOM 721 C CA . PHE A 1 96 ? 14.120 -7.243 2.213 1.00 83.75 96 PHE A CA 1
ATOM 722 C C . PHE A 1 96 ? 13.689 -6.556 3.511 1.00 83.75 96 PHE A C 1
ATOM 724 O O . PHE A 1 96 ? 12.539 -6.691 3.931 1.00 83.75 96 PHE A O 1
ATOM 731 N N . GLU A 1 97 ? 14.592 -5.794 4.123 1.00 79.06 97 GLU A N 1
ATOM 732 C CA . GLU A 1 97 ? 14.294 -5.061 5.353 1.00 79.06 97 GLU A CA 1
ATOM 733 C C . GLU A 1 97 ? 13.232 -3.975 5.116 1.00 79.06 97 GLU A C 1
ATOM 735 O O . GLU A 1 97 ? 13.403 -3.057 4.304 1.00 79.06 97 GLU A O 1
ATOM 740 N N . THR A 1 98 ? 12.094 -4.114 5.794 1.00 77.75 98 THR A N 1
ATOM 741 C CA . THR A 1 98 ? 10.991 -3.154 5.744 1.00 77.75 98 THR A CA 1
ATOM 742 C C . THR A 1 98 ? 10.991 -2.288 6.992 1.00 77.75 98 THR A C 1
ATOM 744 O O . THR A 1 98 ? 11.053 -2.816 8.098 1.00 77.75 98 THR A O 1
ATOM 747 N N . GLU A 1 99 ? 10.836 -0.982 6.794 1.00 76.62 99 GLU A N 1
ATOM 748 C CA . GLU A 1 99 ? 10.591 0.001 7.856 1.00 76.62 99 GLU A CA 1
ATOM 749 C C . GLU A 1 99 ? 9.305 -0.319 8.648 1.00 76.62 99 GLU A C 1
ATOM 751 O O . GLU A 1 99 ? 8.440 -1.062 8.162 1.00 76.62 99 GLU A O 1
ATOM 756 N N . ASP A 1 100 ? 9.151 0.278 9.838 1.00 80.12 100 ASP A N 1
ATOM 757 C CA . ASP A 1 100 ? 7.946 0.111 10.660 1.00 80.12 100 ASP A CA 1
ATOM 758 C C . ASP A 1 100 ? 6.699 0.626 9.927 1.00 80.12 100 ASP A C 1
ATOM 760 O O . ASP A 1 100 ? 6.541 1.814 9.651 1.00 80.12 100 ASP A O 1
ATOM 764 N N . GLY A 1 101 ? 5.807 -0.301 9.579 1.00 84.94 101 GLY A N 1
ATOM 765 C CA . GLY A 1 101 ? 4.629 -0.009 8.778 1.00 84.94 101 GLY A CA 1
ATOM 766 C C . GLY A 1 101 ? 4.282 -1.136 7.817 1.00 84.94 101 GLY A C 1
ATOM 767 O O . GLY A 1 101 ? 4.727 -2.276 7.942 1.00 84.94 101 GLY A O 1
ATOM 768 N N . ILE A 1 102 ? 3.429 -0.821 6.843 1.00 90.69 102 ILE A N 1
ATOM 769 C CA . ILE A 1 102 ? 2.999 -1.752 5.801 1.00 90.69 102 ILE A CA 1
ATOM 770 C C . ILE A 1 102 ? 3.660 -1.385 4.481 1.00 90.69 102 ILE A C 1
ATOM 772 O O . ILE A 1 102 ? 3.419 -0.317 3.918 1.00 90.69 102 ILE A O 1
ATOM 776 N N . SER A 1 103 ? 4.451 -2.309 3.947 1.00 92.69 103 SER A N 1
ATOM 777 C CA . SER A 1 103 ? 5.092 -2.144 2.647 1.00 92.69 103 SER A CA 1
ATOM 778 C C . SER A 1 103 ? 4.174 -2.621 1.522 1.00 92.69 103 SER A C 1
ATOM 780 O O . SER A 1 103 ? 3.566 -3.686 1.590 1.00 92.69 103 SER A O 1
ATOM 782 N N . VAL A 1 104 ? 4.051 -1.835 0.457 1.00 93.38 104 VAL A N 1
ATOM 783 C CA . VAL A 1 104 ? 3.180 -2.119 -0.686 1.00 93.38 104 VAL A CA 1
ATOM 784 C C . VAL A 1 104 ? 3.981 -2.046 -1.971 1.00 93.38 104 VAL A C 1
ATOM 786 O O . VAL A 1 104 ? 4.491 -0.995 -2.344 1.00 93.38 104 VAL A O 1
ATOM 789 N N . LEU A 1 105 ? 4.032 -3.156 -2.693 1.00 93.31 105 LEU A N 1
ATOM 790 C CA . LEU A 1 105 ? 4.625 -3.242 -4.015 1.00 93.31 105 LEU A CA 1
ATOM 791 C C . LEU A 1 105 ? 3.569 -2.974 -5.094 1.00 93.31 105 LEU A C 1
ATOM 793 O O . LEU A 1 105 ? 2.495 -3.584 -5.101 1.00 93.31 105 LEU A O 1
ATOM 797 N N . ILE A 1 106 ? 3.900 -2.104 -6.046 1.00 94.19 106 ILE A N 1
ATOM 798 C CA . ILE A 1 106 ? 3.034 -1.719 -7.164 1.00 94.19 106 ILE A CA 1
ATOM 799 C C . ILE A 1 106 ? 3.589 -2.288 -8.466 1.00 94.19 106 ILE A C 1
ATOM 801 O O . ILE A 1 106 ? 4.680 -1.923 -8.900 1.00 94.19 106 ILE A O 1
ATOM 805 N N . GLY A 1 107 ? 2.830 -3.187 -9.083 1.00 92.94 107 GLY A N 1
ATOM 806 C CA . GLY A 1 107 ? 3.156 -3.819 -10.356 1.00 92.94 107 GLY A CA 1
ATOM 807 C C . GLY A 1 107 ? 2.632 -3.050 -11.578 1.00 92.94 107 GLY A C 1
ATOM 808 O O . GLY A 1 107 ? 1.951 -2.027 -11.445 1.00 92.94 107 GLY A O 1
ATOM 809 N N . PRO A 1 108 ? 2.955 -3.526 -12.793 1.00 90.06 108 PRO A N 1
ATOM 810 C CA . PRO A 1 108 ? 2.550 -2.892 -14.047 1.00 90.06 108 PRO A CA 1
ATOM 811 C C . PRO A 1 108 ? 1.030 -2.864 -14.269 1.00 90.06 108 PRO A C 1
ATOM 813 O O . PRO A 1 108 ? 0.536 -1.893 -14.842 1.00 90.06 108 PRO A O 1
ATOM 816 N N . ASP A 1 109 ? 0.283 -3.849 -13.761 1.00 90.50 109 ASP A N 1
ATOM 817 C CA . ASP A 1 109 ? -1.175 -3.957 -13.930 1.00 90.50 109 ASP A CA 1
ATOM 818 C C . ASP A 1 109 ? -1.970 -3.103 -12.929 1.00 90.50 109 ASP A C 1
ATOM 820 O O . ASP A 1 109 ? -3.177 -3.297 -12.769 1.00 90.50 109 ASP A O 1
ATOM 824 N N . TYR A 1 110 ? -1.317 -2.171 -12.227 1.00 91.06 110 TYR A N 1
ATOM 825 C CA . TYR A 1 110 ? -1.957 -1.318 -11.230 1.00 91.06 110 TYR A CA 1
ATOM 826 C C . TYR A 1 110 ? -3.184 -0.578 -11.788 1.00 91.06 110 TYR A C 1
ATOM 828 O O . TYR A 1 110 ? -3.072 0.312 -12.637 1.00 91.06 110 TYR A O 1
ATOM 836 N N . LYS A 1 111 ? -4.368 -0.903 -11.249 1.00 88.94 111 LYS A N 1
ATOM 837 C CA . LYS A 1 111 ? -5.668 -0.361 -11.703 1.00 88.94 111 LYS A CA 1
ATOM 838 C C . LYS A 1 111 ? -6.189 0.835 -10.896 1.00 88.94 111 LYS A C 1
ATOM 840 O O . LYS A 1 111 ? -7.305 1.296 -11.142 1.00 88.94 111 LYS A O 1
ATOM 845 N N . GLY A 1 112 ? -5.430 1.336 -9.922 1.00 89.06 112 GLY A N 1
ATOM 846 C CA . GLY A 1 112 ? -5.872 2.427 -9.048 1.00 89.06 112 GLY A CA 1
ATOM 847 C C . GLY A 1 112 ? -6.435 1.971 -7.699 1.00 89.06 112 GLY A C 1
ATOM 848 O O . GLY A 1 112 ? -6.501 0.782 -7.382 1.00 89.06 112 GLY A O 1
ATOM 849 N N . LEU A 1 113 ? -6.900 2.944 -6.913 1.00 89.50 113 LEU A N 1
ATOM 850 C CA . LEU A 1 113 ? -7.613 2.706 -5.657 1.00 89.50 113 LEU A CA 1
ATOM 851 C C . LEU A 1 113 ? -9.134 2.671 -5.889 1.00 89.50 113 LEU A C 1
ATOM 853 O O . LEU A 1 113 ? -9.660 3.399 -6.734 1.00 89.50 113 LEU A O 1
ATOM 857 N N . LYS A 1 114 ? -9.865 1.840 -5.138 1.00 89.38 114 LYS A N 1
ATOM 858 C CA . LYS A 1 114 ? -11.344 1.791 -5.119 1.00 89.38 114 LYS A CA 1
ATOM 859 C C . LYS A 1 114 ? -11.894 2.595 -3.949 1.00 89.38 114 LYS A C 1
ATOM 861 O O . LYS A 1 114 ? -11.144 2.911 -3.036 1.00 89.38 114 LYS A O 1
ATOM 866 N N . LYS A 1 115 ? -13.184 2.940 -3.938 1.00 82.81 115 LYS A N 1
ATOM 867 C CA . LYS A 1 115 ? -13.817 3.463 -2.714 1.00 82.81 115 LYS A CA 1
ATOM 868 C C . LYS A 1 115 ? -13.834 2.332 -1.682 1.00 82.81 115 LYS A C 1
ATOM 870 O O . LYS A 1 115 ? -14.437 1.293 -1.926 1.00 82.81 115 LYS A O 1
ATOM 875 N N . ALA A 1 116 ? -13.105 2.512 -0.589 1.00 84.12 116 ALA A N 1
ATOM 876 C CA . ALA A 1 116 ? -12.952 1.518 0.462 1.00 84.12 116 ALA A CA 1
ATOM 877 C C . ALA A 1 116 ? -13.023 2.198 1.825 1.00 84.12 116 ALA A C 1
ATOM 879 O O . ALA A 1 116 ? -12.760 3.395 1.943 1.00 84.12 116 ALA A O 1
ATOM 880 N N . LYS A 1 117 ? -13.388 1.423 2.847 1.00 84.88 117 LYS A N 1
ATOM 881 C CA . LYS A 1 117 ? -13.408 1.905 4.225 1.00 84.88 117 LYS A CA 1
ATOM 882 C C . LYS A 1 117 ? -11.971 2.165 4.674 1.00 84.88 117 LYS A C 1
ATOM 884 O O . LYS A 1 117 ? -11.078 1.371 4.397 1.00 84.88 117 LYS A O 1
ATOM 889 N N . THR A 1 118 ? -11.759 3.272 5.367 1.00 84.81 118 THR A N 1
ATOM 890 C CA . THR A 1 118 ? -10.474 3.655 5.979 1.00 84.81 118 THR A CA 1
ATOM 891 C C . THR A 1 118 ? -10.424 3.280 7.461 1.00 84.81 118 THR A C 1
ATOM 893 O O . THR A 1 118 ? -9.544 3.707 8.198 1.00 84.81 118 THR A O 1
ATOM 896 N N . LYS A 1 119 ? -11.384 2.459 7.898 1.00 84.88 119 LYS A N 1
ATOM 897 C CA . LYS A 1 119 ? -11.536 1.959 9.260 1.00 84.88 119 LYS A CA 1
ATOM 898 C C . LYS A 1 119 ? -11.883 0.475 9.205 1.00 84.88 119 LYS A C 1
ATOM 900 O O . LYS A 1 119 ? -12.760 0.082 8.430 1.00 84.88 119 LYS A O 1
ATOM 905 N N . VAL A 1 120 ? -11.226 -0.334 10.026 1.00 82.81 120 VAL A N 1
ATOM 906 C CA . VAL A 1 120 ? -11.513 -1.763 10.194 1.00 82.81 120 VAL A CA 1
ATOM 907 C C . VAL A 1 120 ? -11.512 -2.106 11.679 1.00 82.81 120 VAL A C 1
ATOM 909 O O . VAL A 1 120 ? -10.774 -1.506 12.452 1.00 82.81 120 VAL A O 1
ATOM 912 N N . LYS A 1 121 ? -12.339 -3.066 12.098 1.00 82.50 121 LYS A N 1
ATOM 913 C CA . LYS A 1 121 ? -12.222 -3.615 13.453 1.00 82.50 121 LYS A CA 1
ATOM 914 C C . LYS A 1 121 ? -10.933 -4.427 13.542 1.00 82.50 121 LYS A C 1
ATOM 916 O O . LYS A 1 121 ? -10.718 -5.322 12.722 1.00 82.50 121 LYS A O 1
ATOM 921 N N . ALA A 1 122 ? -10.088 -4.110 14.512 1.00 78.81 122 ALA A N 1
ATOM 922 C CA . ALA A 1 122 ? -8.868 -4.843 14.777 1.00 78.81 122 ALA A CA 1
ATOM 923 C C . ALA A 1 122 ? -9.234 -6.267 15.213 1.00 78.81 122 ALA A C 1
ATOM 925 O O . ALA A 1 122 ? -9.950 -6.473 16.190 1.00 78.81 122 ALA A O 1
ATOM 926 N N . SER A 1 123 ? -8.790 -7.276 14.464 1.00 72.75 123 SER A N 1
ATOM 927 C CA . SER A 1 123 ? -9.046 -8.679 14.829 1.00 72.75 123 SER A CA 1
ATOM 928 C C . SER A 1 123 ? -8.164 -9.163 15.985 1.00 72.75 123 SER A C 1
ATOM 930 O O . SER A 1 123 ? -8.431 -10.226 16.538 1.00 72.75 123 SER A O 1
ATOM 932 N N . ARG A 1 124 ? -7.135 -8.390 16.342 1.00 76.00 124 ARG A N 1
ATOM 933 C CA . ARG A 1 124 ? -6.150 -8.649 17.395 1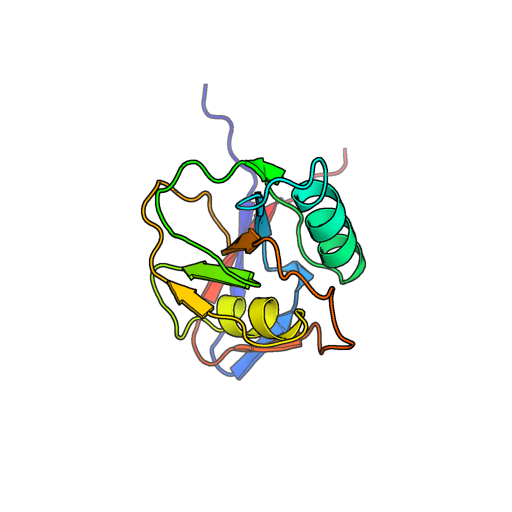.00 76.00 124 ARG A CA 1
ATOM 934 C C . ARG A 1 124 ? -5.645 -7.323 17.961 1.00 76.00 124 ARG A C 1
ATOM 936 O O . ARG A 1 124 ? -5.858 -6.291 17.325 1.00 76.00 124 ARG A O 1
ATOM 943 N N . ASP A 1 125 ? -4.923 -7.386 19.067 1.00 75.88 125 ASP A N 1
ATOM 944 C CA . ASP A 1 125 ? -4.190 -6.254 19.622 1.00 75.88 125 ASP A CA 1
ATOM 945 C C . ASP A 1 125 ? -3.033 -5.863 18.695 1.00 75.88 125 ASP A C 1
ATOM 947 O O . ASP A 1 125 ? -2.248 -6.711 18.260 1.00 75.88 125 ASP A O 1
ATOM 951 N N . VAL A 1 126 ? -2.954 -4.581 18.342 1.00 74.62 126 VAL A N 1
ATOM 952 C CA . VAL A 1 126 ? -1.902 -4.039 17.477 1.00 74.62 126 VAL A CA 1
ATOM 953 C C . VAL A 1 126 ? -1.320 -2.797 18.126 1.00 74.62 126 VAL A C 1
ATOM 955 O O . VAL A 1 126 ? -2.039 -1.841 18.405 1.00 74.62 126 VAL A O 1
ATOM 958 N N . SER A 1 127 ? -0.007 -2.799 18.322 1.00 73.19 127 SER A N 1
ATOM 959 C CA . SER A 1 127 ? 0.751 -1.596 18.653 1.00 73.19 127 SER A CA 1
ATOM 960 C C . SER A 1 127 ? 1.218 -0.954 17.354 1.00 73.19 127 SER A C 1
ATOM 962 O O . SER A 1 127 ? 1.823 -1.626 16.517 1.00 73.19 127 SER A O 1
ATOM 964 N N . VAL A 1 128 ? 0.917 0.325 17.167 1.00 72.44 128 VAL A N 1
ATOM 965 C CA . VAL A 1 128 ? 1.390 1.101 16.019 1.00 72.44 128 VAL A CA 1
ATOM 966 C C . VAL A 1 128 ? 2.214 2.280 16.492 1.00 72.44 128 VAL A C 1
ATOM 968 O O . VAL A 1 128 ? 1.847 2.969 17.444 1.00 72.44 128 VAL A O 1
ATOM 971 N N . CYS A 1 129 ? 3.331 2.492 15.810 1.00 69.94 129 CYS 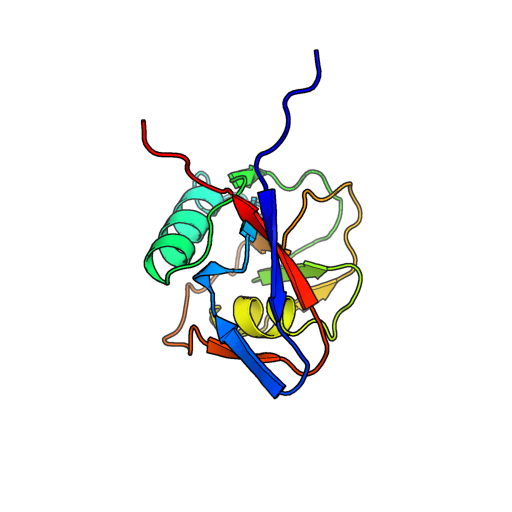A N 1
ATOM 972 C CA . CYS A 1 129 ? 4.173 3.643 16.027 1.00 69.94 129 CYS A CA 1
ATOM 973 C C . CYS A 1 129 ? 3.612 4.833 15.241 1.00 69.94 129 CYS A C 1
ATOM 975 O O . CYS A 1 129 ? 3.617 4.827 14.009 1.00 69.94 129 CYS A O 1
ATOM 977 N N . VAL A 1 130 ? 3.064 5.831 15.938 1.00 68.19 130 VAL A N 1
ATOM 978 C CA . VAL A 1 130 ? 2.561 7.057 15.305 1.00 68.19 130 VAL A CA 1
ATOM 979 C C . VAL A 1 130 ? 3.557 8.179 15.591 1.00 68.19 130 VAL A C 1
ATOM 981 O O . VAL A 1 130 ? 3.895 8.382 16.756 1.00 68.19 130 VAL A O 1
ATOM 984 N N . PRO A 1 131 ? 4.035 8.922 14.577 1.00 64.31 131 PRO A N 1
ATOM 985 C CA . PRO A 1 131 ? 4.911 10.060 14.821 1.00 64.31 131 PRO A CA 1
ATOM 986 C C . PRO A 1 131 ? 4.166 11.108 15.659 1.00 64.31 131 PRO A C 1
ATOM 988 O O . PRO A 1 131 ? 3.140 11.641 15.229 1.00 64.31 131 PRO A O 1
ATOM 991 N N . ALA A 1 132 ? 4.669 11.388 16.860 1.00 58.75 132 ALA A N 1
ATOM 992 C CA . ALA A 1 132 ? 4.188 12.462 17.710 1.00 58.75 132 ALA A CA 1
ATOM 993 C C . ALA A 1 132 ? 4.768 13.771 17.172 1.00 58.75 132 ALA A C 1
ATOM 995 O O . ALA A 1 132 ? 5.942 14.084 17.370 1.00 58.75 132 ALA A O 1
ATOM 996 N N . ILE A 1 133 ? 3.947 14.517 16.436 1.00 55.38 133 ILE A N 1
ATOM 997 C CA . ILE A 1 133 ? 4.295 15.872 16.016 1.00 55.38 133 ILE A CA 1
ATOM 998 C C . ILE A 1 133 ? 4.141 16.762 17.253 1.00 55.38 133 ILE A C 1
ATOM 100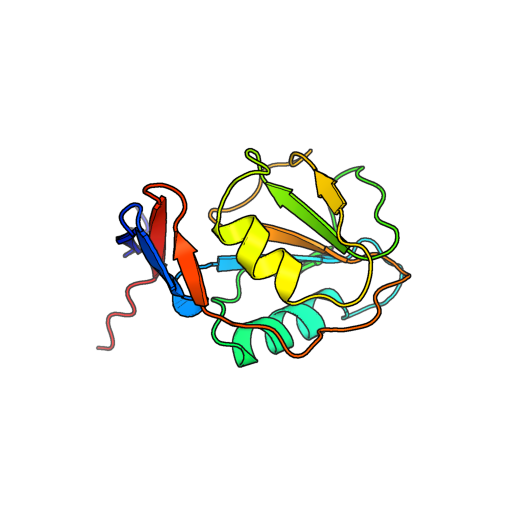0 O O . ILE A 1 133 ? 3.038 17.209 17.565 1.00 55.38 133 ILE A O 1
ATOM 1004 N N . THR A 1 134 ? 5.226 17.010 17.982 1.00 47.97 134 THR A N 1
ATOM 1005 C CA . THR A 1 134 ? 5.298 18.142 18.909 1.00 47.97 134 THR A CA 1
ATOM 1006 C C . THR A 1 134 ? 5.394 19.415 18.069 1.00 47.97 134 THR A C 1
ATOM 1008 O O . THR A 1 134 ? 6.457 19.758 17.559 1.00 47.97 134 THR A O 1
ATOM 1011 N N . LEU A 1 135 ? 4.259 20.084 17.849 1.00 42.94 135 LEU A N 1
ATOM 1012 C CA . LEU A 1 135 ? 4.246 21.455 17.331 1.00 42.94 135 LEU A CA 1
ATOM 1013 C C . LEU A 1 135 ? 4.851 22.377 18.411 1.00 42.94 135 LEU A C 1
ATOM 1015 O O . LEU A 1 135 ? 4.336 22.347 19.531 1.00 42.94 135 LEU A O 1
ATOM 1019 N N . PRO A 1 136 ? 5.934 23.126 18.119 1.00 48.84 136 PRO A N 1
ATOM 1020 C CA . PRO A 1 136 ? 6.461 24.153 19.018 1.00 48.84 136 PRO A CA 1
ATOM 1021 C C . PRO A 1 136 ? 5.546 25.381 19.102 1.00 48.84 136 PRO A C 1
ATOM 1023 O O . PRO A 1 136 ? 4.805 25.645 18.124 1.00 48.84 136 PRO A O 1
#

InterPro domains:
  IPR027381 LytR/CpsA/Psr regulator, C-terminal domain [PF13399] (23-110)

Secondary structure (DSSP, 8-state):
------EEEEEE-TTSEEEGGG-EEEEEE-SS-TTHHHHHHHHHHTTTPEEEEEEE--S----SSEEEE-S-TT-HHHHHHHTTBSSPEEEE--SSPPPSSEEEEE-TT---B-S--SEEE-SS-EEEEEE-----

Radius of gyration: 14.64 Å; chains: 1; bounding box: 37×36×37 Å

Sequence (136 aa):
MAEEATCEIKKVARGEVLSSNLVMVHVYNSSKRAGIANRVKINLERRGFLGGVAKNNPGRVKVKNVTVLAPDPDDPRVKLVAQQFKGKVAKAAPDFETEDGISVLIGPDYKGLKKAKTKVKASRDVSVCVPAITLP

pLDDT: mean 82.85, std 12.33, range [32.97, 94.25]